Protein AF-A0A2T9ZEF7-F1 (afdb_monomer)

Solvent-accessible surface area (backbone atoms only — not comparable to full-atom values): 10653 Å² total; per-residue (Å²): 140,84,88,82,85,87,80,90,79,88,82,84,79,84,80,81,80,78,82,78,80,79,80,76,81,80,76,82,82,86,73,89,88,82,81,89,80,78,89,78,73,86,71,82,66,78,66,54,57,62,46,72,68,33,68,66,50,52,51,51,49,40,63,74,69,65,50,79,76,80,78,81,78,86,72,53,72,72,55,48,55,52,49,53,53,51,51,55,52,48,52,52,51,52,52,53,53,48,51,52,52,50,52,53,52,51,51,53,51,51,51,50,52,51,52,52,59,50,35,57,73,76,37,59,70,59,43,58,55,72,69,54,88,78,84,54,77,68,68,59,72,73,62,74,79,89,63,98,65,83,58,98,72,81,72,89,129

Mean predicted aligned error: 16.93 Å

Secondary structure (DSSP, 8-state):
---------------------------------------------SHHHHHHH-HHHHHHHIIIIISPPPPPPPPPHHHHHHHHHHHHHHHHHHHHHHHHHHHHHHHHHHHHHHHHHHHHHH-HHHHHHHTS----HHHHHS-PPPPSS--SSS---

Organism: NCBI:txid133381

Structure (mmCIF, N/CA/C/O backbone):
data_AF-A0A2T9ZEF7-F1
#
_entry.id   AF-A0A2T9ZEF7-F1
#
loop_
_atom_site.group_PDB
_atom_site.id
_atom_site.type_symbol
_atom_site.label_atom_id
_atom_site.label_alt_id
_atom_site.label_comp_id
_atom_site.label_asym_id
_atom_site.label_entity_id
_atom_site.label_seq_id
_atom_site.pdbx_PDB_ins_code
_atom_site.Cartn_x
_atom_site.Cartn_y
_atom_site.Cartn_z
_atom_site.occupancy
_atom_site.B_iso_or_equiv
_atom_site.auth_seq_id
_atom_site.auth_comp_id
_atom_site.auth_asym_id
_atom_site.auth_atom_id
_atom_site.pdbx_PDB_model_num
ATOM 1 N N . MET A 1 1 ? -15.352 47.346 -40.402 1.00 43.84 1 MET A N 1
ATOM 2 C CA . MET A 1 1 ? -14.465 47.275 -39.221 1.00 43.84 1 MET A CA 1
ATOM 3 C C . MET A 1 1 ? -14.876 46.077 -38.380 1.00 43.84 1 MET A C 1
ATOM 5 O O . MET A 1 1 ? -16.066 45.807 -38.311 1.00 43.84 1 MET A O 1
ATOM 9 N N . ASN A 1 2 ? -13.890 45.421 -37.761 1.00 41.03 2 ASN A N 1
ATOM 10 C CA . ASN A 1 2 ? -13.985 44.395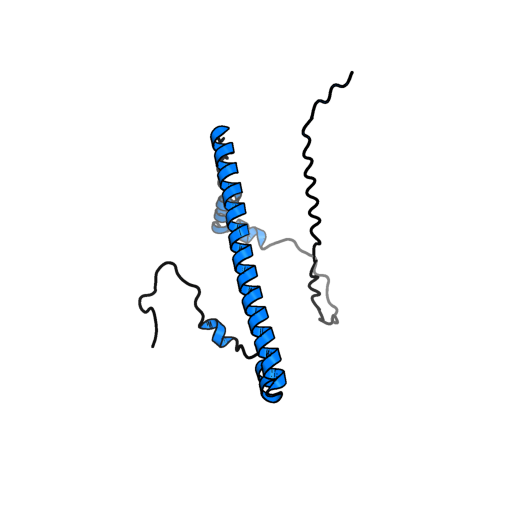 -36.707 1.00 41.03 2 ASN A CA 1
ATOM 11 C C . ASN A 1 2 ? -13.845 42.929 -37.149 1.00 41.03 2 ASN A C 1
ATOM 13 O O . ASN A 1 2 ? -14.785 42.148 -37.227 1.00 41.03 2 ASN A O 1
ATOM 17 N N . SER A 1 3 ? -12.571 42.598 -37.371 1.00 45.78 3 SER A N 1
ATOM 18 C CA . SER A 1 3 ? -11.947 41.289 -37.186 1.00 45.78 3 SER A CA 1
ATOM 19 C C . SER A 1 3 ? -12.054 40.835 -35.727 1.00 45.78 3 SER A C 1
ATOM 21 O O . SER A 1 3 ? -11.655 41.591 -34.845 1.00 45.78 3 SER A O 1
ATOM 23 N N . LEU A 1 4 ? -12.446 39.582 -35.482 1.00 50.41 4 LEU A N 1
ATOM 24 C CA . LEU A 1 4 ? -12.129 38.872 -34.240 1.00 50.41 4 LEU A CA 1
ATOM 25 C C . LEU A 1 4 ? -11.696 37.437 -34.571 1.00 50.41 4 LEU A C 1
ATOM 27 O O . LEU A 1 4 ? -12.507 36.553 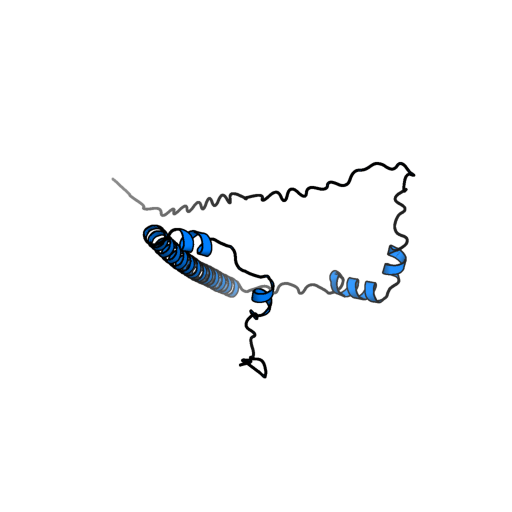-34.832 1.00 50.41 4 LEU A O 1
ATOM 31 N N . ARG A 1 5 ? -10.374 37.239 -34.586 1.00 45.03 5 ARG A N 1
ATOM 32 C CA . ARG A 1 5 ? -9.713 35.932 -34.544 1.00 45.03 5 ARG A CA 1
ATOM 33 C C . ARG A 1 5 ? -9.758 35.431 -33.100 1.00 45.03 5 ARG A C 1
ATOM 35 O O . ARG A 1 5 ? -9.276 36.120 -32.206 1.00 45.03 5 ARG A O 1
ATOM 42 N N . LEU A 1 6 ? -10.300 34.236 -32.883 1.00 43.81 6 LEU A N 1
ATOM 43 C CA . LEU A 1 6 ? -10.246 33.538 -31.600 1.00 43.81 6 LEU A CA 1
ATOM 44 C C . LEU A 1 6 ? -8.979 32.666 -31.578 1.00 43.81 6 LEU A C 1
ATOM 46 O O . LEU A 1 6 ? -8.943 31.590 -32.173 1.00 43.81 6 LEU A O 1
ATOM 50 N N . THR A 1 7 ? -7.914 33.141 -30.937 1.00 52.28 7 THR A N 1
ATOM 51 C CA . THR A 1 7 ? -6.713 32.341 -30.659 1.00 52.28 7 THR A CA 1
ATOM 52 C C . THR A 1 7 ? -6.908 31.574 -29.355 1.00 52.28 7 THR A C 1
ATOM 54 O O . THR A 1 7 ? -7.104 32.172 -28.298 1.00 52.28 7 THR A O 1
ATOM 57 N N . LYS A 1 8 ? -6.858 30.243 -29.437 1.00 47.84 8 LYS A N 1
ATOM 58 C CA . LYS A 1 8 ? -6.827 29.332 -28.290 1.00 47.84 8 LYS A CA 1
ATOM 59 C C . LYS A 1 8 ? -5.438 29.378 -27.647 1.00 47.84 8 LYS A C 1
ATOM 61 O O . LYS A 1 8 ? -4.473 28.982 -28.287 1.00 47.84 8 LYS A O 1
ATOM 66 N N . SER A 1 9 ? -5.369 29.791 -26.385 1.00 45.50 9 SER A N 1
ATOM 67 C CA . SER A 1 9 ? -4.234 29.529 -25.493 1.00 45.50 9 SER A CA 1
ATOM 68 C C . SER A 1 9 ? -4.792 29.039 -24.164 1.00 45.50 9 SER A C 1
ATOM 70 O O . SER A 1 9 ? -5.286 29.823 -23.358 1.00 45.50 9 SER A O 1
ATOM 72 N N . VAL A 1 10 ? -4.763 27.723 -23.965 1.00 48.56 10 VAL A N 1
ATOM 73 C CA . VAL A 1 10 ? -5.062 27.074 -22.686 1.00 48.56 10 VAL A CA 1
ATOM 74 C C . VAL A 1 10 ? -3.728 26.907 -21.971 1.00 48.56 10 VAL A C 1
ATOM 76 O O . VAL A 1 10 ? -2.901 26.090 -22.362 1.00 48.56 10 VAL A O 1
ATOM 79 N N . LEU A 1 11 ? -3.496 27.747 -20.966 1.00 43.19 11 LEU A N 1
ATOM 80 C CA . LEU A 1 11 ? -2.287 27.755 -20.152 1.00 43.19 11 LEU A CA 1
ATOM 81 C C . LEU A 1 11 ? -2.625 27.081 -18.817 1.00 43.19 11 LEU A C 1
ATOM 83 O O . LEU A 1 11 ? -3.111 27.724 -17.891 1.00 43.19 11 LEU A O 1
ATOM 87 N N . ILE A 1 12 ? -2.429 25.763 -18.742 1.00 48.47 12 ILE A N 1
ATOM 88 C CA . ILE A 1 12 ? -2.558 24.996 -17.496 1.00 48.47 12 ILE A CA 1
ATOM 89 C C . ILE A 1 12 ? -1.211 25.087 -16.775 1.00 48.47 12 ILE A C 1
ATOM 91 O O . ILE A 1 12 ? -0.284 24.332 -17.048 1.00 48.47 12 ILE A O 1
ATOM 95 N N . GLN A 1 13 ? -1.081 26.059 -15.871 1.00 44.22 13 GLN A N 1
ATOM 96 C CA . GLN A 1 13 ? -0.003 26.085 -14.883 1.00 44.22 13 GLN A CA 1
ATOM 97 C C . GLN A 1 13 ? -0.414 25.228 -13.680 1.00 44.22 13 GLN A C 1
ATOM 99 O O . GLN A 1 13 ? -1.083 25.696 -12.761 1.00 44.22 13 GLN A O 1
ATOM 104 N N . SER A 1 14 ? 0.005 23.964 -13.672 1.00 43.59 14 SER A N 1
ATOM 105 C CA . SER A 1 14 ? -0.052 23.095 -12.497 1.00 43.59 14 SER A CA 1
ATOM 106 C C . SER A 1 14 ? 1.047 23.492 -11.502 1.00 43.59 14 SER A C 1
ATOM 108 O O . SER A 1 14 ? 2.204 23.099 -11.640 1.00 43.59 14 SER A O 1
ATOM 110 N N . ARG A 1 15 ? 0.700 24.284 -10.484 1.00 47.97 15 ARG A N 1
ATOM 111 C CA . ARG A 1 15 ? 1.551 24.511 -9.305 1.00 47.97 15 ARG A CA 1
ATOM 112 C C . ARG A 1 15 ? 1.150 23.536 -8.198 1.00 47.97 15 ARG A C 1
ATOM 114 O O . ARG A 1 15 ? 0.398 23.895 -7.299 1.00 47.97 15 ARG A O 1
ATOM 121 N N . PHE A 1 16 ? 1.665 22.310 -8.257 1.00 41.69 16 PHE A N 1
ATOM 122 C CA . PHE A 1 16 ? 1.702 21.418 -7.097 1.00 41.69 16 PHE A CA 1
ATOM 123 C C . PHE A 1 16 ? 2.905 21.802 -6.231 1.00 41.69 16 PHE A C 1
ATOM 125 O O . PHE A 1 16 ? 4.027 21.360 -6.462 1.00 41.69 16 PHE A O 1
ATOM 132 N N . PHE A 1 17 ? 2.685 22.656 -5.232 1.00 44.97 17 PHE A N 1
ATOM 133 C CA . PHE A 1 17 ? 3.611 22.750 -4.110 1.00 44.97 17 PHE A CA 1
ATOM 134 C C . PHE A 1 17 ? 3.315 21.580 -3.172 1.00 44.97 17 PHE A C 1
ATOM 136 O O . PHE A 1 17 ? 2.323 21.585 -2.449 1.00 44.97 17 PHE A O 1
ATOM 143 N N . HIS A 1 18 ? 4.173 20.562 -3.202 1.00 42.59 18 HIS A N 1
ATOM 144 C CA . HIS A 1 18 ? 4.216 19.549 -2.160 1.00 42.59 18 HIS A CA 1
ATOM 145 C C . HIS A 1 18 ? 4.772 20.182 -0.882 1.00 42.59 18 HIS A C 1
ATOM 147 O O . HIS A 1 18 ? 5.954 20.514 -0.791 1.00 42.59 18 HIS A O 1
ATOM 153 N N . THR A 1 19 ? 3.917 20.335 0.124 1.00 42.59 19 THR A N 1
ATOM 154 C CA . THR A 1 19 ? 4.323 20.564 1.509 1.00 42.59 19 THR A CA 1
ATOM 155 C C . THR A 1 19 ? 4.994 19.284 2.008 1.00 42.59 19 THR A C 1
ATOM 157 O O . THR A 1 19 ? 4.334 18.317 2.383 1.00 42.59 19 THR A O 1
ATOM 160 N N . ALA A 1 20 ? 6.325 19.247 1.962 1.00 44.41 20 ALA A N 1
ATOM 161 C CA . ALA A 1 20 ? 7.120 18.179 2.549 1.00 44.41 20 ALA A CA 1
ATOM 162 C C . ALA A 1 20 ? 6.992 18.232 4.082 1.00 44.41 20 ALA A C 1
ATOM 164 O O . ALA A 1 20 ? 7.675 18.998 4.761 1.00 44.41 20 ALA A O 1
ATOM 165 N N . GLY A 1 21 ? 6.100 17.411 4.636 1.00 39.75 21 GLY A N 1
ATOM 166 C CA . GLY A 1 21 ? 6.070 17.089 6.059 1.00 39.75 21 GLY A CA 1
ATOM 167 C C . GLY A 1 21 ? 7.294 16.254 6.428 1.00 39.75 21 GLY A C 1
ATOM 168 O O . GLY A 1 21 ? 7.238 15.030 6.443 1.00 39.75 21 GLY A O 1
ATOM 169 N N . SER A 1 22 ? 8.414 16.922 6.703 1.00 41.41 22 SER A N 1
ATOM 170 C CA . SER A 1 22 ? 9.611 16.326 7.298 1.00 41.41 22 SER A CA 1
ATOM 171 C C . SER A 1 22 ? 9.292 15.868 8.725 1.00 41.41 22 SER A C 1
ATOM 173 O O . SER A 1 22 ? 9.383 16.648 9.675 1.00 41.41 22 SER A O 1
ATOM 175 N N . VAL A 1 23 ? 8.937 14.595 8.898 1.00 43.56 23 VAL A N 1
ATOM 176 C CA . VAL A 1 23 ? 8.898 13.957 10.219 1.00 43.56 23 VAL A CA 1
ATOM 177 C C . VAL A 1 23 ? 10.344 13.738 10.668 1.00 43.56 23 VAL A C 1
ATOM 179 O O . VAL A 1 23 ? 10.995 12.759 10.312 1.00 43.56 23 VAL A O 1
ATOM 182 N N . VAL A 1 24 ? 10.865 14.700 11.430 1.00 45.69 24 VAL A N 1
ATOM 183 C CA . VAL A 1 24 ? 12.165 14.608 12.101 1.00 45.69 24 VAL A CA 1
ATOM 184 C C . VAL A 1 24 ? 12.058 13.548 13.195 1.00 45.69 24 VAL A C 1
ATOM 186 O O . VAL A 1 24 ? 11.495 13.787 14.263 1.00 45.69 24 VAL A O 1
ATOM 189 N N . PHE A 1 25 ? 12.602 12.362 12.931 1.00 37.66 25 PHE A N 1
ATOM 190 C CA . PHE A 1 25 ? 12.760 11.314 13.934 1.00 37.66 25 PHE A CA 1
ATOM 191 C C . PHE A 1 25 ? 13.863 11.740 14.915 1.00 37.66 25 PHE A C 1
ATOM 193 O O . PHE A 1 25 ? 15.058 11.614 14.649 1.00 37.66 25 PHE A O 1
ATOM 200 N N . LYS A 1 26 ? 13.460 12.325 16.045 1.00 37.97 26 LYS A N 1
ATOM 201 C CA . LYS A 1 26 ? 14.358 12.785 17.108 1.00 37.97 26 LYS A CA 1
ATOM 202 C C . LYS A 1 26 ? 14.783 11.575 17.945 1.00 37.97 26 LYS A C 1
ATOM 204 O O . LYS A 1 26 ? 14.167 11.253 18.955 1.00 37.97 26 LYS A O 1
ATOM 209 N N . GLY A 1 27 ? 15.814 10.868 17.484 1.00 34.72 27 GLY A N 1
ATOM 210 C CA . GLY A 1 27 ? 16.458 9.800 18.246 1.00 34.72 27 GLY A CA 1
ATOM 211 C C . GLY A 1 27 ? 17.084 10.359 19.524 1.00 34.72 27 GLY A C 1
ATOM 212 O O . GLY A 1 27 ? 18.068 11.094 19.473 1.00 34.72 27 GLY A O 1
ATOM 213 N N . ALA A 1 28 ? 16.500 10.028 20.674 1.00 38.38 28 ALA A N 1
ATOM 214 C CA . ALA A 1 28 ? 17.067 10.314 21.982 1.00 38.38 28 ALA A CA 1
ATOM 215 C C . ALA A 1 28 ? 18.207 9.324 22.270 1.00 38.38 28 ALA A C 1
ATOM 217 O O . ALA A 1 28 ? 17.976 8.205 22.719 1.00 38.38 28 ALA A O 1
ATOM 218 N N . SER A 1 29 ? 19.450 9.726 22.005 1.00 41.84 29 SER A N 1
ATOM 219 C CA . SER A 1 29 ? 20.636 9.018 22.489 1.00 41.84 29 SER A CA 1
ATOM 220 C C . SER A 1 29 ? 21.025 9.557 23.866 1.00 41.84 29 SER A C 1
ATOM 222 O O . SER A 1 29 ? 21.790 10.514 23.982 1.00 41.84 29 SER A O 1
ATOM 224 N N . THR A 1 30 ? 20.506 8.947 24.928 1.00 45.22 30 THR A N 1
ATOM 225 C CA . THR A 1 30 ? 21.078 9.092 26.270 1.00 45.22 30 THR A CA 1
ATOM 226 C C . THR A 1 30 ? 22.020 7.924 26.530 1.00 45.22 30 THR A C 1
ATOM 228 O O . THR A 1 30 ? 21.607 6.883 27.034 1.00 45.22 30 THR A O 1
ATOM 231 N N . SER A 1 31 ? 23.302 8.096 26.219 1.00 45.28 31 SER A N 1
ATOM 232 C CA . SER A 1 31 ? 24.366 7.284 26.810 1.00 45.28 31 SER A CA 1
ATOM 233 C C . SER A 1 31 ? 25.432 8.221 27.361 1.00 45.28 31 SER A C 1
ATOM 235 O O . SER A 1 31 ? 26.168 8.865 26.615 1.00 45.28 31 SER A O 1
ATOM 237 N N . LYS A 1 32 ? 25.443 8.321 28.691 1.00 40.72 32 LYS A N 1
ATOM 238 C CA . LYS A 1 32 ? 26.427 9.032 29.505 1.00 40.72 32 LYS A CA 1
ATOM 239 C C . LYS A 1 32 ? 27.844 8.632 29.091 1.00 40.72 32 LYS A C 1
ATOM 241 O O . LYS A 1 32 ? 28.221 7.470 29.210 1.00 40.72 32 LYS A O 1
ATOM 246 N N . SER A 1 33 ? 28.625 9.609 28.647 1.00 40.00 33 SER A N 1
ATOM 247 C CA . SER A 1 33 ? 30.072 9.506 28.508 1.00 40.00 33 SER A CA 1
ATOM 248 C C . SER A 1 33 ? 30.737 9.893 29.828 1.00 40.00 33 SER A C 1
ATOM 250 O O . SER A 1 33 ? 30.720 11.060 30.217 1.00 40.00 33 SER A O 1
ATOM 252 N N . SER A 1 34 ? 31.354 8.927 30.499 1.00 38.50 34 SER A N 1
ATOM 253 C CA . SER A 1 34 ? 32.394 9.178 31.498 1.00 38.50 34 SER A CA 1
ATOM 254 C C . SER A 1 34 ? 33.325 7.972 31.534 1.00 38.50 34 SER A C 1
ATOM 256 O O . SER A 1 34 ? 32.920 6.897 31.971 1.00 38.50 34 SER A O 1
ATOM 258 N N . GLY A 1 35 ? 34.551 8.137 31.043 1.00 33.41 35 GLY A N 1
ATOM 259 C CA . GLY A 1 35 ? 35.550 7.072 31.053 1.00 33.41 35 GLY A CA 1
ATOM 260 C C . GLY A 1 35 ? 36.670 7.318 30.056 1.00 33.41 35 GLY A C 1
ATOM 261 O O . GLY A 1 35 ? 36.622 6.842 28.929 1.00 33.41 35 GLY A O 1
ATOM 262 N N . SER A 1 36 ? 37.648 8.105 30.489 1.00 33.03 36 SER A N 1
ATOM 263 C CA . SER A 1 36 ? 38.947 8.360 29.873 1.00 33.03 36 SER A CA 1
ATOM 264 C C . SER A 1 36 ? 39.629 7.108 29.309 1.00 33.03 36 SER A C 1
ATOM 266 O O . SER A 1 36 ? 39.672 6.082 29.983 1.00 33.03 36 SER A O 1
ATOM 268 N N . GLY A 1 37 ? 40.283 7.225 28.149 1.00 33.59 37 GLY A N 1
ATOM 269 C CA . GLY A 1 37 ? 41.324 6.266 27.770 1.00 33.59 37 GLY A CA 1
ATOM 270 C C . GLY A 1 37 ? 41.590 6.124 26.275 1.00 33.59 37 GLY A C 1
ATOM 271 O O . GLY A 1 37 ? 40.864 5.427 25.586 1.00 33.59 37 GLY A O 1
ATOM 272 N N . ALA A 1 38 ? 42.713 6.704 25.845 1.00 35.31 38 ALA A N 1
ATOM 273 C CA . ALA A 1 38 ? 43.508 6.352 24.665 1.00 35.31 38 ALA A CA 1
ATOM 274 C C . ALA A 1 38 ? 42.900 6.604 23.269 1.00 35.31 38 ALA A C 1
ATOM 276 O O . ALA A 1 38 ? 41.948 5.971 22.820 1.00 35.31 38 ALA A O 1
ATOM 277 N N . GLY A 1 39 ? 43.550 7.513 22.537 1.00 44.31 39 GLY A N 1
ATOM 278 C CA . GLY A 1 39 ? 43.297 7.772 21.127 1.00 44.31 39 GLY A CA 1
ATOM 279 C C . GLY A 1 39 ? 43.434 6.506 20.284 1.00 44.31 39 GLY A C 1
ATOM 280 O O . GLY A 1 39 ? 44.535 6.009 20.057 1.00 44.31 39 GLY A O 1
ATOM 281 N N . VAL A 1 40 ? 42.304 6.020 19.775 1.00 46.38 40 VAL A N 1
ATOM 282 C CA . VAL A 1 40 ? 42.274 5.041 18.693 1.00 46.38 40 VAL A CA 1
ATOM 283 C C . VAL A 1 40 ? 42.568 5.803 17.409 1.00 46.38 40 VAL A C 1
ATOM 285 O O . VAL A 1 40 ? 41.699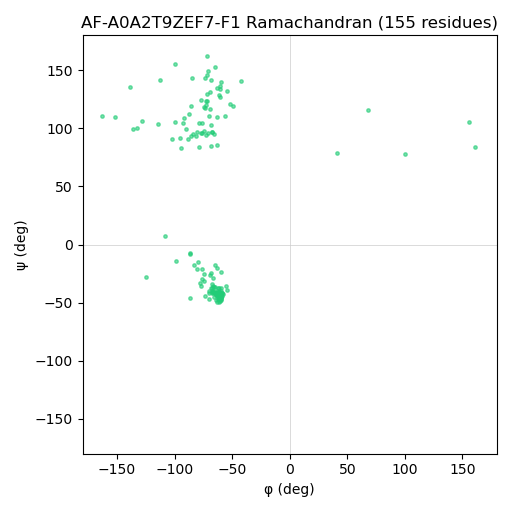 6.434 16.803 1.00 46.38 40 VAL A O 1
ATOM 288 N N . THR A 1 41 ? 43.835 5.774 17.009 1.00 47.97 41 THR A N 1
ATOM 289 C CA . THR A 1 41 ? 44.231 6.077 15.641 1.00 47.97 41 THR A CA 1
ATOM 290 C C . THR A 1 41 ? 43.379 5.212 14.714 1.00 47.97 41 THR A C 1
ATOM 292 O O . THR A 1 41 ? 43.357 3.983 14.813 1.00 47.97 41 THR A O 1
ATOM 295 N N . LYS A 1 42 ? 42.615 5.859 13.828 1.00 54.16 42 LYS A N 1
ATOM 296 C CA . LYS A 1 42 ? 41.929 5.199 12.715 1.00 54.16 42 LYS A CA 1
ATOM 297 C C . LYS A 1 42 ? 43.001 4.599 11.806 1.00 54.16 42 LYS A C 1
ATOM 299 O O . LYS A 1 42 ? 43.448 5.232 10.857 1.00 54.16 42 LYS A O 1
ATOM 304 N N . THR A 1 43 ? 43.447 3.392 12.126 1.00 54.34 43 THR A N 1
ATOM 305 C CA . THR A 1 43 ? 44.265 2.588 11.226 1.00 54.34 43 THR A CA 1
ATOM 306 C C . THR A 1 43 ? 43.366 2.103 10.084 1.00 54.34 43 THR A C 1
ATOM 308 O O . THR A 1 43 ? 42.263 1.599 10.328 1.00 54.34 43 THR A O 1
ATOM 311 N N . PRO A 1 44 ? 43.760 2.285 8.814 1.00 54.06 44 PRO A N 1
ATOM 312 C CA . PRO A 1 44 ? 42.972 1.791 7.702 1.00 54.06 44 PRO A CA 1
ATOM 313 C C . PRO A 1 44 ? 43.073 0.258 7.633 1.00 54.06 44 PRO A C 1
ATOM 315 O O . PRO A 1 44 ? 44.151 -0.313 7.537 1.00 54.06 44 PRO A O 1
ATOM 318 N N . LYS A 1 45 ? 41.907 -0.394 7.671 1.00 54.66 45 LYS A N 1
ATOM 319 C CA . LYS A 1 45 ? 41.541 -1.587 6.884 1.00 54.66 45 LYS A CA 1
ATOM 320 C C . LYS A 1 45 ? 42.616 -2.689 6.703 1.00 54.66 45 LYS A C 1
ATOM 322 O O . LYS A 1 45 ? 43.080 -2.898 5.591 1.00 54.66 45 LYS A O 1
ATOM 327 N N . LYS A 1 46 ? 42.843 -3.544 7.709 1.00 50.53 46 LYS A N 1
ATOM 328 C CA . LYS A 1 46 ? 43.387 -4.910 7.472 1.00 50.53 46 LYS A CA 1
ATOM 329 C C . LYS A 1 46 ? 42.333 -5.928 6.991 1.00 50.53 46 LYS A C 1
ATOM 331 O O . LYS A 1 46 ? 42.673 -6.958 6.428 1.00 50.53 46 LYS A O 1
ATOM 336 N N . ASN A 1 47 ? 41.038 -5.620 7.130 1.00 53.31 47 ASN A N 1
ATOM 337 C CA . ASN A 1 47 ? 39.940 -6.492 6.668 1.00 53.31 47 ASN A CA 1
ATOM 338 C C . ASN A 1 47 ? 39.541 -6.285 5.194 1.00 53.31 47 ASN A C 1
ATOM 340 O O . ASN A 1 47 ? 38.721 -7.040 4.673 1.00 53.31 47 ASN A O 1
ATOM 344 N N . ALA A 1 48 ? 40.066 -5.257 4.518 1.00 58.09 48 ALA A N 1
ATOM 345 C CA . ALA A 1 48 ? 39.783 -5.037 3.097 1.00 58.09 48 ALA A CA 1
ATOM 346 C C . ALA A 1 48 ? 40.584 -5.993 2.203 1.00 58.09 48 ALA A C 1
ATOM 348 O O . ALA A 1 48 ? 40.039 -6.485 1.221 1.00 58.09 48 ALA A O 1
ATOM 349 N N . GLU A 1 49 ? 41.824 -6.317 2.581 1.00 57.16 49 GLU A N 1
ATOM 350 C CA . GLU A 1 49 ? 42.659 -7.289 1.861 1.00 57.16 49 GLU A CA 1
ATOM 351 C C . GLU A 1 49 ? 42.092 -8.710 1.953 1.00 57.16 49 GLU A C 1
ATOM 353 O O . GLU A 1 49 ? 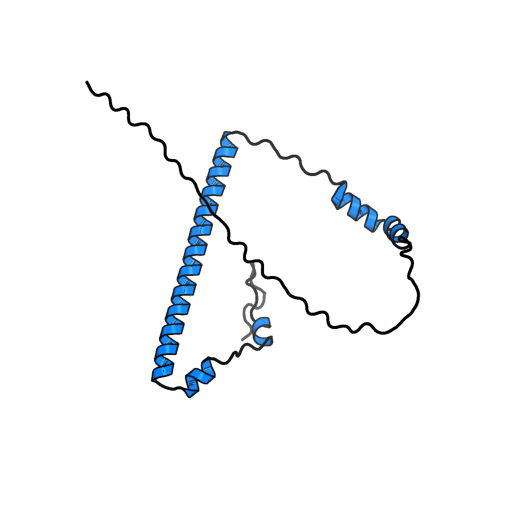42.027 -9.406 0.943 1.00 57.16 49 GLU A O 1
ATOM 358 N N . VAL A 1 50 ? 41.568 -9.113 3.119 1.00 58.84 50 VAL A N 1
ATOM 359 C CA . VAL A 1 50 ? 40.916 -10.426 3.297 1.00 58.84 50 VAL A CA 1
ATOM 360 C C . VAL A 1 50 ? 39.632 -10.537 2.464 1.00 58.84 50 VAL A C 1
ATOM 362 O O . VAL A 1 50 ? 39.361 -11.585 1.887 1.00 58.84 50 VAL A O 1
ATOM 365 N N . ARG A 1 51 ? 38.862 -9.445 2.333 1.00 58.47 51 ARG A N 1
ATOM 366 C CA . ARG A 1 51 ? 37.685 -9.396 1.447 1.00 58.47 51 ARG A CA 1
ATOM 367 C C . ARG A 1 51 ? 38.076 -9.402 -0.031 1.00 58.47 51 ARG A C 1
ATOM 369 O O . ARG A 1 51 ? 37.436 -10.094 -0.805 1.00 58.47 51 ARG A O 1
ATOM 376 N N . ALA A 1 52 ? 39.137 -8.694 -0.418 1.00 59.59 52 ALA A N 1
ATOM 377 C CA . ALA A 1 52 ? 39.633 -8.671 -1.796 1.00 59.59 52 ALA A CA 1
ATOM 378 C C . ALA A 1 52 ? 40.239 -10.014 -2.254 1.00 59.59 52 ALA A C 1
ATOM 380 O O . ALA A 1 52 ? 40.257 -10.303 -3.454 1.00 59.59 52 ALA A O 1
ATOM 381 N N . ALA A 1 53 ? 40.715 -10.837 -1.314 1.00 70.12 53 ALA A N 1
ATOM 382 C CA . ALA A 1 53 ? 41.233 -12.177 -1.581 1.00 70.12 53 ALA A CA 1
ATOM 383 C C . ALA A 1 53 ? 40.132 -13.244 -1.742 1.00 70.12 53 ALA A C 1
ATOM 385 O O . ALA A 1 53 ? 40.387 -14.278 -2.360 1.00 70.12 53 ALA A O 1
ATOM 386 N N . ASP A 1 54 ? 38.917 -13.006 -1.231 1.00 80.94 54 ASP A N 1
ATOM 387 C CA . ASP A 1 54 ? 37.814 -13.965 -1.336 1.00 80.94 54 ASP A CA 1
ATOM 388 C C . ASP A 1 54 ? 37.274 -14.018 -2.785 1.00 80.94 54 ASP A C 1
ATOM 390 O O . ASP A 1 54 ? 36.775 -13.013 -3.310 1.00 80.94 54 ASP A O 1
ATOM 394 N N . PRO A 1 55 ? 37.315 -15.178 -3.465 1.00 83.75 55 PRO A N 1
ATOM 395 C CA . PRO A 1 55 ? 36.753 -15.325 -4.806 1.00 83.75 55 PRO A CA 1
ATOM 396 C C . PRO A 1 55 ? 35.244 -15.030 -4.869 1.00 83.75 55 PRO A C 1
ATOM 398 O O . PRO A 1 55 ? 34.747 -14.662 -5.934 1.00 83.75 55 PRO A O 1
ATOM 401 N N . ARG A 1 56 ? 34.498 -15.146 -3.759 1.00 84.69 56 ARG A N 1
ATOM 402 C CA . ARG A 1 56 ? 33.078 -14.753 -3.692 1.00 84.69 56 ARG A CA 1
ATOM 403 C C . ARG A 1 56 ? 32.907 -13.245 -3.813 1.00 84.69 56 ARG A C 1
ATOM 405 O O . ARG A 1 56 ? 32.006 -12.793 -4.512 1.00 84.69 56 ARG A O 1
ATOM 412 N N . TYR A 1 57 ? 33.792 -12.479 -3.182 1.00 87.56 57 TYR A N 1
ATOM 413 C CA . TYR A 1 57 ? 33.784 -11.022 -3.265 1.00 87.56 57 TYR A CA 1
ATOM 414 C C . TYR A 1 57 ? 34.044 -10.556 -4.700 1.00 87.56 57 TYR A C 1
ATOM 416 O O . TYR A 1 57 ? 33.306 -9.717 -5.207 1.00 87.56 57 TYR A O 1
ATOM 424 N N . LYS A 1 58 ? 35.006 -11.177 -5.396 1.00 84.31 58 LYS A N 1
ATOM 425 C CA . LYS A 1 58 ? 35.261 -10.904 -6.820 1.00 84.31 58 LYS A CA 1
ATOM 426 C C . LYS A 1 58 ? 34.043 -11.201 -7.697 1.00 84.31 58 LYS A C 1
ATOM 428 O O . LYS A 1 58 ? 33.658 -10.349 -8.480 1.00 84.31 58 LYS A O 1
ATOM 433 N N . LYS A 1 59 ? 33.370 -12.342 -7.502 1.00 88.75 59 LYS A N 1
ATOM 434 C CA . LYS A 1 59 ? 32.135 -12.677 -8.241 1.00 88.75 59 LYS A CA 1
ATOM 435 C C . LYS A 1 59 ? 31.002 -11.681 -7.999 1.00 88.75 59 LYS A C 1
ATOM 437 O O . LYS A 1 59 ? 30.299 -11.328 -8.937 1.00 88.75 59 LYS A O 1
ATOM 442 N N . ILE A 1 60 ? 30.823 -11.228 -6.757 1.00 88.69 60 ILE A N 1
ATOM 443 C CA . ILE A 1 60 ? 29.821 -10.204 -6.429 1.00 88.69 60 ILE A CA 1
ATOM 444 C C . ILE A 1 60 ? 30.150 -8.897 -7.155 1.00 88.69 60 ILE A C 1
ATOM 446 O O . ILE A 1 60 ? 29.256 -8.292 -7.737 1.00 88.69 60 ILE A O 1
ATOM 450 N N . LEU A 1 61 ? 31.421 -8.482 -7.173 1.00 87.25 61 LEU A N 1
ATOM 451 C CA . LEU A 1 61 ? 31.843 -7.294 -7.917 1.00 87.25 61 LEU A CA 1
ATOM 452 C C . LEU A 1 61 ? 31.619 -7.450 -9.427 1.00 87.25 61 LEU A C 1
ATOM 454 O O . LEU A 1 61 ? 31.093 -6.532 -10.047 1.00 87.25 61 LEU A O 1
ATOM 458 N N . THR A 1 62 ? 31.923 -8.617 -9.995 1.00 88.50 62 THR A N 1
ATOM 459 C CA . THR A 1 62 ? 31.661 -8.921 -11.408 1.00 88.50 62 THR A CA 1
ATOM 460 C C . THR A 1 62 ? 30.171 -8.829 -11.747 1.00 88.50 62 THR A C 1
ATOM 462 O O . THR A 1 62 ? 29.793 -8.207 -12.735 1.00 88.50 62 THR A O 1
ATOM 465 N N . VAL A 1 63 ? 29.289 -9.383 -10.909 1.00 90.75 63 VAL A N 1
ATOM 466 C CA . VAL A 1 63 ? 27.835 -9.317 -11.145 1.00 90.75 63 VAL A CA 1
ATOM 467 C C . VAL A 1 63 ? 27.303 -7.888 -11.018 1.00 90.75 63 VAL A C 1
ATOM 469 O O . VAL A 1 63 ? 26.480 -7.466 -11.821 1.00 90.75 63 VAL A O 1
ATOM 472 N N . LEU A 1 64 ? 27.769 -7.132 -10.024 1.00 88.31 64 LEU A N 1
ATOM 473 C CA . LEU A 1 64 ? 27.253 -5.787 -9.763 1.00 88.31 64 LEU A CA 1
ATOM 474 C C . LEU A 1 64 ? 27.794 -4.725 -10.727 1.00 88.31 64 LEU A C 1
ATOM 476 O O . LEU A 1 64 ? 27.082 -3.764 -11.007 1.00 88.31 64 LEU A O 1
ATOM 480 N N . TYR A 1 65 ? 29.039 -4.868 -11.193 1.00 89.19 65 TYR A N 1
ATOM 481 C CA . TYR A 1 65 ? 29.742 -3.795 -11.906 1.00 89.19 65 TYR A CA 1
ATOM 482 C C . TYR A 1 65 ? 30.276 -4.185 -13.284 1.00 89.19 65 TYR A C 1
ATOM 484 O O . TYR A 1 65 ? 30.412 -3.312 -14.134 1.00 89.19 65 TYR A O 1
ATOM 492 N N . GLU A 1 66 ? 30.591 -5.459 -13.522 1.00 85.38 66 GLU A N 1
ATOM 493 C CA . GLU A 1 66 ? 31.160 -5.912 -14.803 1.00 85.38 66 GLU A CA 1
ATOM 494 C C . GLU A 1 66 ? 30.099 -6.525 -15.727 1.00 85.38 66 GLU A C 1
ATOM 496 O O . GLU A 1 66 ? 30.346 -6.689 -16.920 1.00 85.38 66 GLU A O 1
ATOM 501 N N . THR A 1 67 ? 28.910 -6.847 -15.204 1.00 86.50 67 THR A N 1
ATOM 502 C CA . THR A 1 67 ? 27.786 -7.299 -16.032 1.00 86.50 67 THR A CA 1
ATOM 503 C C . THR A 1 67 ? 27.298 -6.111 -16.859 1.00 86.50 67 THR A C 1
ATOM 505 O O . THR A 1 67 ? 26.846 -5.124 -16.269 1.00 86.50 67 THR A O 1
ATOM 508 N N . PRO A 1 68 ? 27.396 -6.164 -18.201 1.00 86.81 68 PRO A N 1
ATOM 509 C CA . PRO A 1 68 ? 27.006 -5.042 -19.037 1.00 86.81 68 PRO A CA 1
ATOM 510 C C . PRO A 1 68 ? 25.522 -4.759 -18.823 1.00 86.81 68 PRO A C 1
ATOM 512 O O . PRO A 1 68 ? 24.683 -5.663 -18.888 1.00 86.81 68 PRO A O 1
ATOM 515 N N . GLN A 1 69 ? 25.196 -3.499 -18.543 1.00 86.69 69 GLN A N 1
ATOM 516 C CA . GLN A 1 69 ? 23.807 -3.068 -18.545 1.00 86.69 69 GLN A CA 1
ATOM 517 C C . GLN A 1 69 ? 23.268 -3.233 -19.962 1.00 86.69 69 GLN A C 1
ATOM 519 O O . GLN A 1 69 ? 23.941 -2.878 -20.930 1.00 86.69 69 GLN A O 1
ATOM 524 N N . ARG A 1 70 ? 22.067 -3.802 -20.085 1.00 88.38 70 ARG A N 1
ATOM 525 C CA . ARG A 1 70 ? 21.414 -3.926 -21.385 1.00 88.38 70 ARG A CA 1
ATOM 526 C C . ARG A 1 70 ? 21.214 -2.523 -21.955 1.00 88.38 70 ARG A C 1
ATOM 528 O O . ARG A 1 70 ? 20.646 -1.664 -21.281 1.00 88.38 70 ARG A O 1
ATOM 535 N N . GLU A 1 71 ? 21.685 -2.314 -23.178 1.00 89.12 71 GLU A N 1
ATOM 536 C CA . GLU A 1 71 ? 21.434 -1.079 -23.913 1.00 89.12 71 GLU A CA 1
ATOM 537 C C . GLU A 1 71 ? 19.923 -0.898 -24.099 1.00 89.12 71 GLU A C 1
ATOM 539 O O . GLU A 1 71 ? 19.181 -1.863 -24.308 1.00 89.12 71 GLU A O 1
ATOM 544 N N . ILE A 1 72 ? 19.453 0.337 -23.949 1.00 86.00 72 ILE A N 1
ATOM 545 C CA . ILE A 1 72 ? 18.036 0.656 -24.102 1.00 86.00 72 ILE A CA 1
ATOM 546 C C . ILE A 1 72 ? 17.724 0.597 -25.599 1.00 86.00 72 ILE A C 1
ATOM 548 O O . ILE A 1 72 ? 18.295 1.366 -26.371 1.00 86.00 72 ILE A O 1
ATOM 552 N N . ASP A 1 73 ? 16.836 -0.317 -26.001 1.00 88.62 73 ASP A N 1
ATOM 553 C CA . ASP A 1 73 ? 16.375 -0.405 -27.389 1.00 88.62 73 ASP A CA 1
ATOM 554 C C . ASP A 1 73 ? 15.685 0.904 -27.794 1.00 88.62 73 ASP A C 1
ATOM 556 O O . ASP A 1 73 ? 14.879 1.465 -27.045 1.00 88.62 73 ASP A O 1
ATOM 560 N N . TYR A 1 74 ? 15.996 1.392 -28.996 1.00 88.88 74 TYR A N 1
ATOM 561 C CA . TYR A 1 74 ? 15.336 2.570 -29.546 1.00 88.88 74 TYR A CA 1
ATOM 562 C C . TYR A 1 74 ? 13.905 2.210 -29.955 1.00 88.88 74 TYR A C 1
ATOM 564 O O . TYR A 1 74 ? 13.685 1.293 -30.747 1.00 88.88 74 TYR A O 1
ATOM 572 N N . MET A 1 75 ? 12.928 2.933 -29.413 1.00 90.81 75 MET A N 1
ATOM 573 C CA . MET A 1 75 ? 11.523 2.770 -29.778 1.00 90.81 75 MET A CA 1
ATOM 574 C C . MET A 1 75 ? 11.204 3.606 -31.017 1.00 90.81 75 MET A C 1
ATOM 576 O O . MET A 1 75 ? 11.706 4.720 -31.166 1.00 90.81 75 MET A O 1
ATOM 580 N N . SER A 1 76 ? 10.353 3.085 -31.903 1.00 95.50 76 SER A N 1
ATOM 581 C CA . SER A 1 76 ? 9.811 3.898 -32.995 1.00 95.50 76 SER A CA 1
ATOM 582 C C . SER A 1 76 ? 8.932 5.021 -32.428 1.00 95.50 76 SER A C 1
ATOM 584 O O . SER A 1 76 ? 8.340 4.858 -31.362 1.00 95.50 76 SER A O 1
ATOM 586 N N . GLU A 1 77 ? 8.800 6.145 -33.136 1.00 95.19 77 GLU A N 1
ATOM 587 C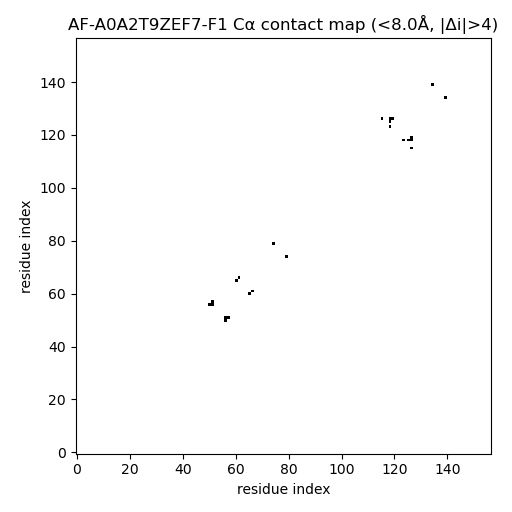 CA . GLU A 1 77 ? 7.939 7.262 -32.700 1.00 95.19 77 GLU A CA 1
ATOM 588 C C . GLU A 1 77 ? 6.499 6.798 -32.418 1.00 95.19 77 GLU A C 1
ATOM 590 O O . GLU A 1 77 ? 5.908 7.164 -31.406 1.00 95.19 77 GLU A O 1
ATOM 595 N N . GLN A 1 78 ? 5.971 5.893 -33.247 1.00 96.06 78 GLN A N 1
ATOM 596 C CA . GLN A 1 78 ? 4.637 5.313 -33.057 1.00 96.06 78 GLN A CA 1
ATOM 597 C C . GLN A 1 78 ? 4.533 4.470 -31.780 1.00 96.06 78 GLN A C 1
ATOM 599 O O . GLN A 1 78 ? 3.488 4.445 -31.131 1.00 96.06 78 GLN A O 1
ATOM 604 N N . ASP A 1 79 ? 5.594 3.750 -31.416 1.00 96.62 79 ASP A N 1
ATOM 605 C CA . ASP A 1 79 ? 5.599 2.947 -30.195 1.00 96.62 79 ASP A CA 1
ATOM 606 C C . ASP A 1 79 ? 5.770 3.814 -28.946 1.00 96.62 79 ASP A C 1
ATOM 608 O O . ASP A 1 79 ? 5.223 3.467 -27.899 1.00 96.62 79 ASP A O 1
ATOM 612 N N . ILE A 1 80 ? 6.459 4.954 -29.057 1.00 96.44 80 ILE A N 1
ATOM 613 C CA . ILE A 1 80 ? 6.536 5.959 -27.989 1.00 96.44 80 ILE A CA 1
ATOM 614 C C . ILE A 1 80 ? 5.140 6.521 -27.706 1.00 96.44 80 ILE A C 1
ATOM 616 O O . ILE A 1 80 ? 4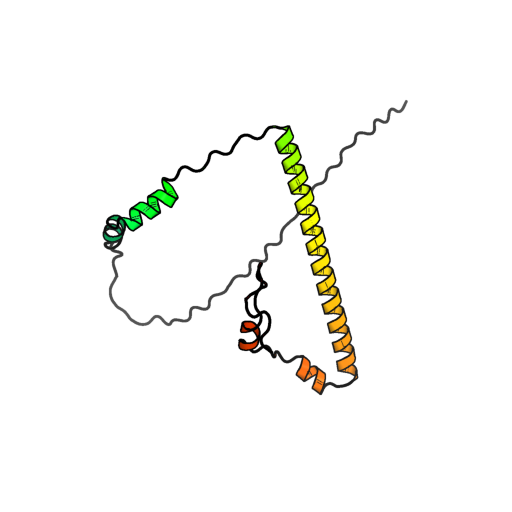.694 6.478 -26.563 1.00 96.44 80 ILE A O 1
ATOM 620 N N . GLU A 1 81 ? 4.401 6.940 -28.736 1.00 97.81 81 GLU A N 1
ATOM 621 C CA . GLU A 1 81 ? 3.028 7.445 -28.573 1.00 97.81 81 GLU A CA 1
ATOM 622 C C . GLU A 1 81 ? 2.103 6.403 -27.920 1.00 97.81 81 GLU A C 1
ATOM 624 O O . GLU A 1 81 ? 1.320 6.712 -27.017 1.00 97.81 81 GLU A O 1
ATOM 629 N N . ARG A 1 82 ? 2.211 5.132 -28.330 1.00 97.75 82 ARG A N 1
ATOM 630 C CA . ARG A 1 82 ? 1.456 4.029 -27.709 1.00 97.75 82 ARG A CA 1
ATOM 631 C C . ARG A 1 82 ? 1.852 3.819 -26.253 1.00 97.75 82 ARG A C 1
ATOM 633 O O . ARG A 1 82 ? 0.981 3.576 -25.419 1.00 97.75 82 ARG A O 1
ATOM 640 N N . HIS A 1 83 ? 3.144 3.888 -25.947 1.00 97.06 83 HIS A N 1
ATOM 641 C CA . HIS A 1 83 ? 3.642 3.752 -24.586 1.00 97.06 83 HIS A CA 1
ATOM 642 C C . HIS A 1 83 ? 3.089 4.860 -23.686 1.00 97.06 83 HIS A C 1
ATOM 644 O O . HIS A 1 83 ? 2.550 4.562 -22.622 1.00 97.06 83 HIS A O 1
ATOM 650 N N . GLU A 1 84 ? 3.129 6.112 -24.138 1.00 97.75 84 GLU A N 1
ATOM 651 C CA . GLU A 1 84 ? 2.563 7.253 -23.415 1.00 97.75 84 GLU A CA 1
ATOM 652 C C . GLU A 1 84 ? 1.056 7.085 -23.179 1.00 97.75 84 GLU A C 1
ATOM 654 O O . GLU A 1 84 ? 0.565 7.294 -22.066 1.00 97.75 84 GLU A O 1
ATOM 659 N N . ALA A 1 85 ? 0.312 6.622 -24.185 1.00 98.44 85 ALA A N 1
ATOM 660 C CA . ALA A 1 85 ? -1.112 6.332 -24.034 1.00 98.44 85 ALA A CA 1
ATOM 661 C C . ALA A 1 85 ? -1.382 5.242 -22.977 1.00 98.44 85 ALA A C 1
ATOM 663 O O . ALA A 1 85 ? -2.305 5.365 -22.172 1.00 98.44 85 ALA A O 1
ATOM 664 N N . ILE A 1 86 ? -0.563 4.186 -22.935 1.00 98.31 86 ILE A N 1
ATOM 665 C CA . ILE A 1 86 ? -0.685 3.120 -21.930 1.00 98.31 86 ILE A CA 1
ATOM 666 C C . ILE A 1 86 ? -0.377 3.652 -20.528 1.00 98.31 86 ILE A C 1
ATOM 668 O O . ILE A 1 86 ? -1.114 3.360 -19.586 1.00 98.31 86 ILE A O 1
ATOM 672 N N . VAL A 1 87 ? 0.694 4.436 -20.384 1.00 98.38 87 VAL A N 1
ATOM 673 C CA . VAL A 1 87 ? 1.099 5.015 -19.097 1.00 98.38 87 VAL A CA 1
ATOM 674 C C . VAL A 1 87 ? 0.009 5.937 -18.564 1.00 98.38 87 VAL A C 1
ATOM 676 O O . VAL A 1 87 ? -0.443 5.753 -17.437 1.00 98.38 87 VAL A O 1
ATOM 679 N N . THR A 1 88 ? -0.486 6.858 -19.390 1.00 98.56 88 THR A N 1
ATOM 680 C CA . THR A 1 88 ? -1.558 7.780 -18.985 1.00 98.56 88 THR A CA 1
ATOM 681 C C . THR A 1 88 ? -2.842 7.044 -18.601 1.00 98.56 88 THR A C 1
ATOM 683 O O . THR A 1 88 ? -3.444 7.352 -17.573 1.00 98.56 88 THR A O 1
ATOM 686 N N . ALA A 1 89 ? -3.245 6.020 -19.360 1.00 98.62 89 ALA A N 1
ATOM 687 C CA . ALA A 1 89 ? -4.401 5.196 -19.010 1.00 98.62 89 ALA A CA 1
ATOM 688 C C . ALA A 1 89 ? -4.212 4.469 -17.666 1.00 98.62 89 ALA A C 1
ATOM 690 O O . ALA A 1 89 ? -5.137 4.406 -16.854 1.00 98.62 89 ALA A O 1
ATOM 691 N N . TYR A 1 90 ? -3.012 3.945 -17.404 1.00 98.62 90 TYR A N 1
ATOM 692 C CA . TYR A 1 90 ? -2.693 3.284 -16.141 1.00 98.62 90 TYR A CA 1
ATOM 693 C C . TYR A 1 90 ? -2.695 4.259 -14.954 1.00 98.62 90 TYR A C 1
ATOM 695 O O . TYR A 1 90 ? -3.227 3.943 -13.887 1.00 98.62 90 TYR A O 1
ATOM 703 N N . GLU A 1 91 ? -2.153 5.461 -15.129 1.00 98.56 91 GLU A N 1
ATOM 704 C CA . GLU A 1 91 ? -2.181 6.513 -14.109 1.00 98.56 91 GLU A CA 1
ATOM 705 C C . GLU A 1 91 ? -3.616 6.909 -13.747 1.00 98.56 91 GLU A C 1
ATOM 707 O O . GLU A 1 91 ? -3.961 6.952 -12.565 1.00 98.56 91 GLU A O 1
ATOM 712 N N . LEU A 1 92 ? -4.481 7.104 -14.745 1.00 98.62 92 LEU A N 1
ATOM 713 C CA . LEU A 1 92 ? -5.901 7.382 -14.517 1.00 98.62 92 LEU A CA 1
ATOM 714 C C . LEU A 1 92 ? -6.584 6.239 -13.758 1.00 98.62 92 LEU A C 1
ATOM 716 O O . LEU A 1 92 ? -7.220 6.474 -12.731 1.00 98.62 92 LEU A O 1
ATOM 720 N N . TYR A 1 93 ? -6.381 4.996 -14.196 1.00 98.56 93 TYR A N 1
ATOM 721 C CA . TYR A 1 93 ? -6.945 3.822 -13.530 1.00 98.56 93 TYR A CA 1
ATOM 722 C C . TYR A 1 93 ? -6.493 3.699 -12.066 1.00 98.56 93 TYR A C 1
ATOM 724 O O . TYR A 1 93 ? -7.296 3.430 -11.169 1.00 98.56 93 TYR A O 1
ATOM 732 N N . THR A 1 94 ? -5.203 3.903 -11.793 1.00 98.56 94 THR A N 1
ATOM 733 C CA . THR A 1 94 ? -4.681 3.836 -10.420 1.00 98.56 94 THR A CA 1
ATOM 734 C C . THR A 1 94 ? -5.211 4.973 -9.550 1.00 98.56 94 THR A C 1
ATOM 736 O O . THR A 1 94 ? -5.540 4.734 -8.385 1.00 98.56 94 THR A O 1
ATOM 739 N N . ALA A 1 95 ? -5.359 6.181 -10.100 1.00 98.50 95 ALA A N 1
ATOM 740 C CA . ALA A 1 95 ? -5.967 7.310 -9.407 1.00 98.50 95 ALA A CA 1
ATOM 741 C C . ALA A 1 95 ? -7.433 7.029 -9.036 1.00 98.50 95 ALA A C 1
ATOM 743 O O . ALA A 1 95 ? -7.810 7.213 -7.878 1.00 98.50 95 ALA A O 1
ATOM 744 N N . GLU A 1 96 ? -8.235 6.512 -9.970 1.00 98.62 96 GLU A N 1
ATOM 745 C CA . GLU A 1 96 ? -9.633 6.128 -9.729 1.00 98.62 96 GLU A CA 1
ATOM 746 C C . GLU A 1 96 ? -9.751 5.035 -8.663 1.00 98.62 96 GLU A C 1
ATOM 748 O O . GLU A 1 96 ? -10.532 5.157 -7.715 1.00 98.62 96 GLU A O 1
ATOM 753 N N . LYS A 1 97 ? -8.925 3.986 -8.761 1.00 98.50 97 LYS A N 1
ATOM 754 C CA . LYS A 1 97 ? -8.897 2.901 -7.774 1.00 98.50 97 LYS A CA 1
ATOM 755 C C . LYS A 1 97 ? -8.552 3.416 -6.377 1.00 98.50 97 LYS A C 1
ATOM 757 O O . LYS A 1 97 ? -9.181 3.020 -5.396 1.00 98.50 97 LYS A O 1
ATOM 762 N N . ASN A 1 98 ? -7.573 4.310 -6.275 1.00 98.44 98 ASN A N 1
ATOM 763 C CA . ASN A 1 98 ? -7.194 4.914 -5.002 1.00 98.44 98 ASN A CA 1
ATOM 764 C C . ASN A 1 98 ? -8.309 5.806 -4.444 1.00 98.44 98 ASN A C 1
ATOM 766 O O . ASN A 1 98 ? -8.599 5.723 -3.251 1.00 98.44 98 ASN A O 1
ATOM 770 N N . ALA A 1 99 ? -8.970 6.602 -5.289 1.00 98.50 99 ALA A N 1
ATOM 771 C CA . ALA A 1 99 ? -10.109 7.421 -4.885 1.00 98.50 99 ALA A CA 1
ATOM 772 C C . ALA A 1 99 ? -11.260 6.563 -4.333 1.00 98.50 99 ALA A C 1
ATOM 774 O O . ALA A 1 99 ? -11.814 6.888 -3.284 1.00 98.50 99 ALA A O 1
ATOM 775 N N . ALA A 1 100 ? -11.560 5.425 -4.968 1.00 98.56 100 ALA A N 1
ATOM 776 C CA . ALA A 1 100 ? -12.566 4.481 -4.483 1.00 98.56 100 ALA A CA 1
ATOM 777 C C . ALA A 1 100 ? -12.204 3.894 -3.105 1.00 98.56 100 ALA A C 1
ATOM 779 O O . ALA A 1 100 ? -13.046 3.858 -2.209 1.00 98.56 100 ALA A O 1
ATOM 780 N N . ILE A 1 101 ? -10.941 3.497 -2.901 1.00 98.31 101 ILE A N 1
ATOM 781 C CA . ILE A 1 101 ? -10.458 2.986 -1.606 1.00 98.31 101 ILE A CA 1
ATOM 782 C C . ILE A 1 101 ? -10.563 4.060 -0.514 1.00 98.31 101 ILE A C 1
ATOM 784 O O . ILE A 1 101 ? -10.934 3.757 0.621 1.00 98.31 101 ILE A O 1
ATOM 788 N N . VAL A 1 102 ? -10.223 5.313 -0.829 1.00 98.38 102 VAL A N 1
ATOM 789 C CA . VAL A 1 102 ? -10.341 6.434 0.117 1.00 98.38 102 VAL A CA 1
ATOM 790 C C . VAL A 1 102 ? -11.804 6.674 0.480 1.00 98.38 102 VAL A C 1
ATOM 792 O O . VAL A 1 102 ? -12.122 6.700 1.667 1.00 98.38 102 VAL A O 1
ATOM 795 N N . ALA A 1 103 ? -12.698 6.740 -0.508 1.00 98.50 103 ALA A N 1
ATOM 796 C CA . ALA A 1 103 ? -14.130 6.915 -0.280 1.00 98.50 103 ALA A CA 1
ATOM 797 C C . ALA A 1 103 ? -14.724 5.788 0.585 1.00 98.50 103 ALA A C 1
ATOM 799 O O . ALA A 1 103 ? -15.496 6.046 1.508 1.00 98.50 103 ALA A O 1
ATOM 800 N N . GLU A 1 104 ? -14.326 4.534 0.349 1.00 98.44 104 GLU A N 1
ATOM 801 C CA . GLU A 1 104 ? -14.756 3.395 1.166 1.00 98.44 104 GLU A CA 1
ATOM 802 C C . GLU A 1 104 ? -14.272 3.519 2.622 1.00 98.44 104 GLU A C 1
ATOM 804 O O . GLU A 1 104 ? -15.030 3.270 3.565 1.00 98.44 104 GLU A O 1
ATOM 809 N N . ARG A 1 105 ? -13.014 3.927 2.833 1.00 98.25 105 ARG A N 1
ATOM 810 C CA . ARG A 1 105 ? -12.453 4.149 4.176 1.00 98.25 105 ARG A CA 1
ATOM 811 C C . ARG A 1 105 ? -13.160 5.287 4.904 1.00 98.25 105 ARG A C 1
ATOM 813 O O . ARG A 1 105 ? -13.461 5.143 6.087 1.00 98.25 105 ARG A O 1
ATOM 820 N N . GLU A 1 106 ? -13.452 6.383 4.212 1.00 98.50 106 GLU A N 1
ATOM 821 C CA . GLU A 1 106 ? -14.202 7.513 4.763 1.00 98.50 106 GLU A CA 1
ATOM 822 C C . GLU A 1 106 ? -15.630 7.112 5.138 1.00 98.50 106 GLU A C 1
ATOM 824 O O . GLU A 1 106 ? -16.092 7.442 6.230 1.00 98.50 106 GLU A O 1
ATOM 829 N N . ALA A 1 107 ? -16.312 6.333 4.294 1.00 98.50 107 ALA A N 1
ATOM 830 C CA . ALA A 1 107 ? -17.639 5.805 4.598 1.00 98.50 107 ALA A CA 1
ATOM 831 C C . ALA A 1 107 ? -17.626 4.927 5.860 1.00 98.50 107 ALA A C 1
ATOM 833 O O . ALA A 1 107 ? -18.448 5.122 6.758 1.00 98.50 107 ALA A O 1
ATOM 834 N N . LYS A 1 108 ? -16.651 4.013 5.976 1.00 98.19 108 LYS A N 1
ATOM 835 C CA . LYS A 1 108 ? -16.462 3.178 7.176 1.00 98.19 108 LYS A CA 1
ATOM 836 C C . LYS A 1 108 ? -16.172 4.020 8.418 1.00 98.19 108 LYS A C 1
ATOM 838 O O . LYS A 1 108 ? -16.750 3.770 9.473 1.00 98.19 108 LYS A O 1
ATOM 843 N N . PHE A 1 109 ? -15.319 5.035 8.298 1.00 98.25 109 PHE A N 1
ATOM 844 C CA . PHE A 1 109 ? -15.003 5.942 9.399 1.00 98.25 109 PHE A CA 1
ATOM 845 C C . PHE A 1 109 ? -16.230 6.743 9.855 1.00 98.25 109 PHE A C 1
ATOM 847 O O . PHE A 1 109 ? -16.484 6.854 11.053 1.00 98.25 109 PHE A O 1
ATOM 854 N N . ASN A 1 110 ? -17.025 7.254 8.915 1.00 98.50 110 ASN A N 1
ATOM 855 C CA . ASN A 1 110 ? -18.253 7.984 9.218 1.00 98.50 110 ASN A CA 1
ATOM 856 C C . ASN A 1 110 ? -19.297 7.086 9.892 1.00 98.50 110 ASN A C 1
ATOM 858 O O . ASN A 1 110 ? -19.906 7.504 10.876 1.00 98.50 110 ASN A O 1
ATOM 862 N N . ALA A 1 111 ? -19.458 5.848 9.418 1.00 98.38 111 ALA A N 1
ATOM 863 C CA . ALA A 1 111 ? -20.331 4.860 10.050 1.00 98.38 111 ALA A CA 1
ATOM 864 C C . ALA A 1 111 ? -19.879 4.542 11.484 1.00 98.38 111 ALA A C 1
ATOM 866 O O . ALA A 1 111 ? -20.689 4.554 12.408 1.00 98.38 111 ALA A O 1
ATOM 867 N N . MET A 1 112 ? -18.574 4.344 11.690 1.00 97.25 112 MET A N 1
ATOM 868 C CA . MET A 1 112 ? -17.992 4.134 13.015 1.00 97.25 112 MET A CA 1
ATOM 869 C C . MET A 1 112 ? -18.255 5.335 13.934 1.00 97.25 112 MET A C 1
ATOM 871 O O . MET A 1 112 ? -18.737 5.166 15.050 1.00 97.25 112 MET A O 1
ATOM 875 N N . LYS A 1 113 ? -18.008 6.561 13.460 1.00 98.00 113 LYS A N 1
ATOM 876 C CA . LYS A 1 113 ? -18.270 7.793 14.216 1.00 98.00 113 LYS A CA 1
ATOM 877 C C . LYS A 1 113 ? -19.744 7.930 14.608 1.00 98.00 113 LYS A C 1
ATOM 879 O O . LYS A 1 113 ? -20.027 8.328 15.736 1.00 98.00 113 LYS A O 1
ATOM 884 N N . ALA A 1 114 ? -20.665 7.605 13.701 1.00 98.19 114 ALA A N 1
ATOM 885 C CA . ALA A 1 114 ? -22.096 7.608 13.989 1.00 98.19 114 ALA A CA 1
ATOM 886 C C . ALA A 1 114 ? -22.445 6.596 15.092 1.00 98.19 114 ALA A C 1
ATOM 888 O O . ALA A 1 114 ? -23.105 6.965 16.060 1.00 98.19 114 ALA A O 1
ATOM 889 N N . ALA A 1 115 ? -21.917 5.372 15.008 1.00 97.25 115 ALA A N 1
ATOM 890 C CA . ALA A 1 115 ? -22.119 4.344 16.027 1.00 97.25 115 ALA A CA 1
ATOM 891 C C . ALA A 1 115 ? -21.573 4.762 17.406 1.00 97.25 115 ALA A C 1
ATOM 893 O O . ALA A 1 115 ? -22.257 4.590 18.412 1.00 97.25 115 ALA A O 1
ATOM 894 N N . TYR A 1 116 ? -20.386 5.377 17.474 1.00 97.06 116 TYR A N 1
ATOM 895 C CA . TYR A 1 116 ? -19.847 5.908 18.736 1.00 97.06 116 TYR A CA 1
ATOM 896 C C . TYR A 1 116 ? -20.723 7.027 19.319 1.00 97.06 116 TYR A C 1
ATOM 898 O O . TYR A 1 116 ? -20.948 7.057 20.527 1.00 97.06 116 TYR A O 1
ATOM 906 N N . ALA A 1 117 ? -21.257 7.917 18.476 1.00 97.56 117 ALA A N 1
ATOM 907 C CA . ALA A 1 117 ? -22.161 8.981 18.915 1.00 97.56 117 ALA A CA 1
ATOM 908 C C . ALA A 1 117 ? -23.508 8.444 19.432 1.00 97.56 117 ALA A C 1
ATOM 910 O O . ALA A 1 117 ? -24.145 9.074 20.275 1.00 97.56 117 ALA A O 1
ATOM 911 N N . GLU A 1 118 ? -23.970 7.297 18.931 1.00 97.44 118 GLU A N 1
ATOM 912 C CA . GLU A 1 118 ? -25.124 6.590 19.492 1.00 97.44 118 GLU A CA 1
ATOM 913 C C . GLU A 1 118 ? -24.773 5.912 20.820 1.00 97.44 118 GLU A C 1
ATOM 915 O O . GLU A 1 118 ? -25.510 6.069 21.793 1.00 97.44 118 GLU A O 1
ATOM 920 N N . LEU A 1 119 ? -23.618 5.247 20.898 1.00 96.81 119 LEU A N 1
ATOM 921 C CA . LEU A 1 119 ? -23.151 4.559 22.104 1.00 96.81 119 LEU A CA 1
ATOM 922 C C . LEU A 1 119 ? -22.947 5.517 23.287 1.00 96.81 119 LEU A C 1
ATOM 924 O O . LEU A 1 119 ? -23.263 5.180 24.428 1.00 96.81 119 LEU A O 1
ATOM 928 N N . GLU A 1 120 ? -22.460 6.729 23.018 1.00 96.75 120 GLU A N 1
ATOM 929 C CA . GLU A 1 120 ? -22.319 7.796 24.014 1.00 96.75 120 GLU A CA 1
ATOM 930 C C . GLU A 1 120 ? -23.670 8.177 24.637 1.00 96.75 120 GLU A C 1
ATOM 932 O O . GLU A 1 120 ? -23.753 8.415 25.842 1.00 96.75 120 GLU A O 1
ATOM 937 N N . LYS A 1 121 ? -24.745 8.173 23.837 1.00 97.44 121 LYS A N 1
ATOM 938 C CA . LYS A 1 121 ? -26.104 8.478 24.308 1.00 97.44 121 LYS A CA 1
ATOM 939 C C . LYS A 1 121 ? -26.708 7.335 25.119 1.00 97.44 121 LYS A C 1
ATOM 941 O O . LYS A 1 121 ? -27.523 7.597 25.999 1.00 97.44 121 LYS A O 1
ATOM 946 N N . THR A 1 122 ? -26.355 6.084 24.820 1.00 97.38 122 THR A N 1
ATOM 947 C CA . THR A 1 122 ? -26.931 4.915 25.499 1.00 97.38 122 THR A CA 1
ATOM 948 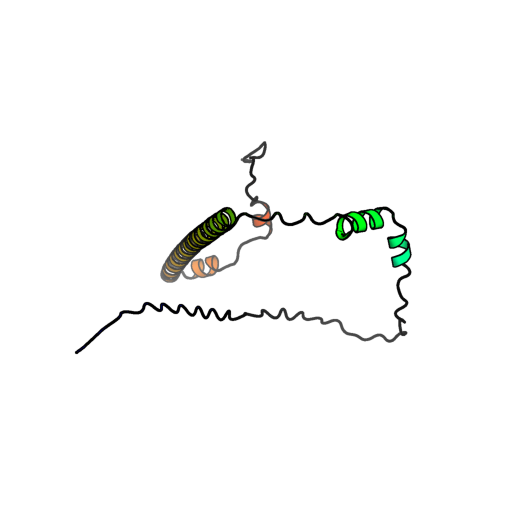C C . THR A 1 122 ? -26.187 4.555 26.780 1.00 97.38 122 THR A C 1
ATOM 950 O O . THR A 1 122 ? -26.820 4.276 27.796 1.00 97.38 122 THR A O 1
ATOM 953 N N . SER A 1 123 ? -24.850 4.517 26.752 1.00 97.12 123 SER A N 1
ATOM 954 C CA . SER A 1 123 ? -24.050 3.966 27.851 1.00 97.12 123 SER A CA 1
ATOM 955 C C . SER A 1 123 ? -22.577 4.382 27.798 1.00 97.12 123 SER A C 1
ATOM 957 O O . SER A 1 123 ? -21.784 3.856 27.013 1.00 97.12 123 SER A O 1
ATOM 959 N N . LEU A 1 124 ? -22.174 5.224 28.749 1.00 95.25 124 LEU A N 1
ATOM 960 C CA . LEU A 1 124 ? -20.780 5.630 28.940 1.00 95.25 124 LEU A CA 1
ATOM 961 C C . LEU A 1 124 ? -19.785 4.487 29.245 1.00 95.25 124 LEU A C 1
ATOM 963 O O . LEU A 1 124 ? -18.684 4.539 28.701 1.00 95.25 124 LEU A O 1
ATOM 967 N N . PRO A 1 125 ? -20.085 3.451 30.063 1.00 96.00 125 PRO A N 1
ATOM 968 C CA . PRO A 1 125 ? -19.077 2.428 30.362 1.00 96.00 125 PRO A CA 1
ATOM 969 C C . PRO A 1 125 ? -18.694 1.598 29.130 1.00 96.00 125 PRO A C 1
ATOM 971 O O . PRO A 1 125 ? -17.521 1.276 28.967 1.00 96.00 125 PRO A O 1
ATOM 974 N N . LEU A 1 126 ? -19.649 1.311 28.237 1.00 94.75 126 LEU A N 1
ATOM 975 C CA . LEU A 1 126 ? -19.376 0.606 26.979 1.00 94.75 126 LEU A CA 1
ATOM 976 C C . LEU A 1 126 ? -18.551 1.461 26.015 1.00 94.75 126 LEU A C 1
ATOM 978 O O . LEU A 1 126 ? -17.663 0.939 25.352 1.00 94.75 126 LEU A O 1
ATOM 982 N N . LEU A 1 127 ? -18.798 2.773 25.975 1.00 95.50 127 LEU A N 1
ATOM 983 C CA . LEU A 1 127 ? -17.981 3.709 25.202 1.00 95.50 127 LEU A CA 1
ATOM 984 C C . LEU A 1 127 ? -16.520 3.690 25.671 1.00 95.50 127 LEU A C 1
ATOM 986 O O . LEU A 1 127 ? -15.606 3.604 24.855 1.00 95.50 127 LEU A O 1
ATOM 990 N N . LEU A 1 128 ? -16.298 3.750 26.988 1.00 94.69 128 LEU A N 1
ATOM 991 C CA . LEU A 1 128 ? -14.955 3.717 27.569 1.00 94.69 128 LEU A CA 1
ATOM 992 C C . LEU A 1 128 ? -14.229 2.406 27.268 1.00 94.69 128 LEU A C 1
ATOM 994 O O . LEU A 1 128 ? -13.022 2.431 27.040 1.00 94.69 128 LEU A O 1
ATOM 998 N N . ASP A 1 129 ? -14.947 1.284 27.270 1.00 93.69 129 ASP A N 1
ATOM 999 C CA . ASP A 1 129 ? -14.388 -0.022 26.930 1.00 93.69 129 ASP A CA 1
ATOM 1000 C C . ASP A 1 129 ? -14.049 -0.123 25.437 1.00 93.69 129 ASP A C 1
ATOM 1002 O O . ASP A 1 129 ? -12.923 -0.453 25.090 1.00 93.69 129 ASP A O 1
ATOM 1006 N N . ALA A 1 130 ? -14.960 0.299 24.555 1.00 92.06 130 ALA A N 1
ATOM 1007 C CA . ALA A 1 130 ? -14.761 0.303 23.103 1.00 92.06 130 ALA A CA 1
ATOM 1008 C C . ALA A 1 130 ? -13.648 1.254 22.617 1.00 92.06 130 ALA A C 1
ATOM 1010 O O . ALA A 1 130 ? -13.197 1.150 21.477 1.00 92.06 130 ALA A O 1
ATOM 1011 N N . CYS A 1 131 ? -13.230 2.213 23.446 1.00 91.62 131 CYS A N 1
ATOM 1012 C CA . CYS A 1 131 ? -12.097 3.100 23.176 1.00 91.62 131 CYS A CA 1
ATOM 1013 C C . CYS A 1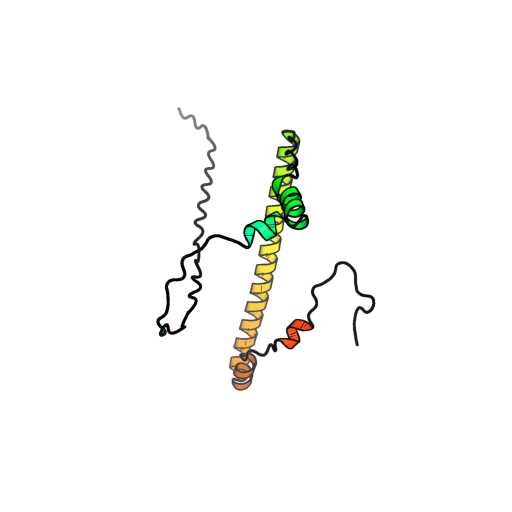 131 ? -10.748 2.514 23.627 1.00 91.62 131 CYS A C 1
ATOM 1015 O O . CYS A 1 131 ? -9.702 3.115 23.357 1.00 91.62 131 CYS A O 1
ATOM 1017 N N . LYS A 1 132 ? -10.737 1.370 24.323 1.00 91.94 132 LYS A N 1
ATOM 1018 C CA . LYS A 1 132 ? -9.497 0.675 24.676 1.00 91.94 132 LYS A CA 1
ATOM 1019 C C . LYS A 1 132 ? -8.892 0.037 23.428 1.00 91.94 132 LYS A C 1
ATOM 1021 O O . LYS A 1 132 ? -9.576 -0.352 22.485 1.00 91.94 132 LYS A O 1
ATOM 1026 N N . LYS A 1 133 ? -7.562 0.004 23.385 1.00 81.38 133 LYS A N 1
ATOM 1027 C CA . LYS A 1 133 ? -6.813 -0.570 22.267 1.00 81.38 133 LYS A CA 1
ATOM 1028 C C . LYS A 1 133 ? -6.526 -2.036 22.572 1.00 81.38 133 LYS A C 1
ATOM 1030 O O . LYS A 1 133 ? -5.629 -2.310 23.363 1.00 81.38 133 LYS A O 1
ATOM 1035 N N . ASP A 1 134 ? -7.198 -2.938 21.864 1.00 69.00 134 ASP A N 1
ATOM 1036 C CA . ASP A 1 134 ? -7.198 -4.359 22.244 1.00 69.00 134 ASP A CA 1
ATOM 1037 C C . ASP A 1 134 ? -6.389 -5.287 21.330 1.00 69.00 134 ASP A C 1
ATOM 1039 O O . ASP A 1 134 ? -6.416 -6.500 21.511 1.00 69.00 134 ASP A O 1
ATOM 1043 N N . LEU A 1 135 ? -5.623 -4.774 20.362 1.00 69.81 135 LEU A N 1
ATOM 1044 C CA . LEU A 1 135 ? -4.852 -5.674 19.502 1.00 69.81 135 LEU A CA 1
ATOM 1045 C C . LEU A 1 135 ? -3.619 -6.206 20.232 1.00 69.81 135 LEU A C 1
ATOM 1047 O O . LEU A 1 135 ? -2.605 -5.511 20.372 1.00 69.81 135 LEU A O 1
ATOM 1051 N N . SER A 1 136 ? -3.702 -7.470 20.642 1.00 78.81 136 SER A N 1
ATOM 1052 C CA . SER A 1 136 ? -2.534 -8.239 21.030 1.00 78.81 136 SER A CA 1
ATOM 1053 C C . SER A 1 136 ? -1.670 -8.503 19.783 1.00 78.81 136 SER A C 1
ATOM 1055 O O . SER A 1 136 ? -2.194 -8.742 18.691 1.00 78.81 136 SER A O 1
ATOM 1057 N N . PRO A 1 137 ? -0.331 -8.456 19.884 1.00 72.81 137 PRO A N 1
ATOM 1058 C CA . PRO A 1 137 ? 0.541 -8.689 18.732 1.00 72.81 137 PRO A CA 1
ATOM 1059 C C . PRO A 1 137 ? 0.407 -10.112 18.157 1.00 72.81 137 PRO A C 1
ATOM 1061 O O . PRO A 1 137 ? 0.747 -10.330 16.997 1.00 72.81 137 PRO A O 1
ATOM 1064 N N . SER A 1 138 ? -0.106 -11.070 18.937 1.00 73.81 138 SER A N 1
ATOM 1065 C CA . SER A 1 138 ? -0.374 -12.445 18.503 1.00 73.81 138 SER A CA 1
ATOM 1066 C C . SER A 1 138 ? -1.493 -12.552 17.470 1.00 73.81 138 SER A C 1
ATOM 1068 O O . SER A 1 138 ? -1.390 -13.383 16.569 1.00 73.81 138 SER A O 1
ATOM 1070 N N . ASP A 1 139 ? -2.514 -11.697 17.547 1.00 72.12 139 ASP A N 1
ATOM 1071 C CA . ASP A 1 139 ? -3.671 -11.763 16.642 1.00 72.12 139 ASP A CA 1
ATOM 1072 C C . ASP A 1 139 ? -3.289 -11.364 15.208 1.00 72.12 139 ASP A C 1
ATOM 1074 O O . ASP A 1 139 ? -3.867 -11.839 14.233 1.00 72.12 139 ASP A O 1
ATOM 1078 N N . LEU A 1 140 ? -2.238 -10.550 15.064 1.00 75.75 140 LEU A N 1
ATOM 1079 C CA . LEU A 1 140 ? -1.700 -10.142 13.766 1.00 75.75 140 LEU A CA 1
ATOM 1080 C C . LEU A 1 140 ? -0.909 -11.257 13.067 1.00 75.75 140 LEU A C 1
ATOM 1082 O O . LEU A 1 140 ? -0.820 -11.253 11.843 1.00 75.75 140 LEU A O 1
ATOM 1086 N N . LEU A 1 141 ? -0.343 -12.214 13.813 1.00 78.88 141 LEU A N 1
ATOM 1087 C CA . LEU A 1 141 ? 0.465 -13.301 13.239 1.00 78.88 141 LEU A CA 1
ATOM 1088 C C . LEU A 1 141 ? -0.382 -14.384 12.561 1.00 78.88 141 LEU A C 1
ATOM 1090 O O . LEU A 1 141 ? 0.133 -15.117 11.721 1.00 78.88 141 LEU A O 1
ATOM 1094 N N . GLN A 1 142 ? -1.664 -14.488 12.918 1.00 81.81 142 GLN A N 1
ATOM 1095 C CA . GLN A 1 142 ? -2.595 -15.438 12.303 1.00 81.81 142 GLN A CA 1
ATOM 1096 C C . GLN A 1 142 ? -3.186 -14.913 10.986 1.00 81.81 142 GLN A C 1
ATOM 1098 O O . GLN A 1 142 ? -3.701 -15.693 10.183 1.00 81.81 142 GLN A O 1
ATOM 1103 N N . LEU A 1 143 ? -3.103 -13.601 10.735 1.00 86.12 143 LEU A N 1
ATOM 1104 C CA . LEU A 1 143 ? -3.591 -12.996 9.503 1.00 86.12 143 LEU A CA 1
ATOM 1105 C C . LEU A 1 143 ? -2.562 -13.190 8.381 1.00 86.12 143 LEU A C 1
ATOM 1107 O O . LEU A 1 143 ? -1.595 -12.440 8.248 1.00 86.12 143 LEU A O 1
ATOM 1111 N N . HIS A 1 144 ? -2.770 -14.217 7.562 1.00 86.50 144 HIS A N 1
ATOM 1112 C CA . HIS A 1 144 ? -1.896 -14.503 6.430 1.00 86.50 144 HIS A CA 1
ATOM 1113 C C . HIS A 1 144 ? -2.098 -13.512 5.276 1.00 86.50 144 HIS A C 1
ATOM 1115 O O . HIS A 1 144 ? -3.217 -13.107 4.959 1.00 86.50 144 HIS A O 1
ATOM 1121 N N . VAL A 1 145 ? -0.998 -13.163 4.602 1.00 90.75 145 VAL A N 1
ATOM 1122 C CA . VAL A 1 145 ? -1.048 -12.457 3.316 1.00 90.75 145 VAL A CA 1
ATOM 1123 C C . VAL A 1 145 ? -1.597 -13.423 2.259 1.00 90.75 145 VAL A C 1
ATOM 1125 O O . VAL A 1 145 ? -1.100 -14.550 2.183 1.00 90.75 145 VAL A O 1
ATOM 1128 N N . PRO A 1 146 ? -2.589 -13.017 1.445 1.00 93.00 146 PRO A N 1
ATOM 1129 C CA . PRO A 1 146 ? -3.109 -13.853 0.369 1.00 93.00 146 PRO A CA 1
ATOM 1130 C C . PRO A 1 146 ? -1.994 -14.320 -0.575 1.00 93.00 146 PRO A C 1
ATOM 1132 O O . PRO A 1 146 ? -1.174 -13.515 -1.018 1.00 93.00 146 PRO A O 1
ATOM 1135 N N . THR A 1 147 ? -1.967 -15.615 -0.880 1.00 94.81 147 THR A N 1
ATOM 1136 C CA . THR A 1 147 ? -1.034 -16.223 -1.836 1.00 94.81 147 THR A CA 1
ATOM 1137 C C . THR A 1 147 ? -1.705 -16.432 -3.191 1.00 94.81 147 THR A C 1
ATOM 1139 O O . THR A 1 147 ? -2.924 -16.557 -3.270 1.00 94.81 147 THR A O 1
ATOM 1142 N N . ASP A 1 148 ? -0.904 -16.491 -4.257 1.00 96.25 148 ASP A N 1
ATOM 1143 C CA . ASP A 1 148 ? -1.397 -16.700 -5.629 1.00 96.25 148 ASP A CA 1
ATOM 1144 C C . ASP A 1 148 ? -2.056 -18.082 -5.805 1.00 96.25 148 ASP A C 1
ATOM 1146 O O . ASP A 1 148 ? -3.129 -18.221 -6.385 1.00 96.25 148 ASP A O 1
ATOM 1150 N N . THR A 1 149 ? -1.455 -19.116 -5.208 1.00 95.75 149 THR A N 1
ATOM 1151 C CA . THR A 1 149 ? -2.038 -20.462 -5.138 1.00 95.75 149 THR A CA 1
ATOM 1152 C C . THR A 1 149 ? -2.407 -20.815 -3.697 1.00 95.75 149 THR A C 1
ATOM 1154 O O . THR A 1 149 ? -1.678 -20.443 -2.768 1.00 95.75 149 THR A O 1
ATOM 1157 N N . PRO A 1 150 ? -3.541 -21.504 -3.471 1.00 95.44 150 PRO A N 1
ATOM 1158 C CA . PRO A 1 150 ? -3.957 -21.886 -2.129 1.00 95.44 150 PRO A CA 1
ATOM 1159 C C . PRO A 1 150 ? -3.051 -22.992 -1.554 1.00 95.44 150 PRO A C 1
ATOM 1161 O O . PRO A 1 150 ? -2.551 -23.833 -2.306 1.00 95.44 150 PRO A O 1
ATOM 1164 N N . PRO A 1 151 ? -2.849 -23.038 -0.224 1.00 94.25 151 PRO A N 1
ATOM 1165 C CA . PRO A 1 151 ? -2.107 -24.117 0.423 1.00 94.25 151 PRO A CA 1
ATOM 1166 C C . PRO A 1 151 ? -2.905 -25.432 0.432 1.00 94.25 151 PRO A C 1
ATOM 1168 O O . PRO A 1 151 ? -4.128 -25.435 0.312 1.00 94.25 151 PRO A O 1
ATOM 1171 N N . THR A 1 152 ? -2.219 -26.559 0.662 1.00 96.19 152 THR A N 1
ATOM 1172 C CA . THR A 1 152 ? -2.832 -27.903 0.723 1.00 96.19 152 THR A CA 1
ATOM 1173 C C . THR A 1 152 ? -3.966 -28.004 1.747 1.00 96.19 152 THR A C 1
ATOM 1175 O O . THR A 1 152 ? -4.948 -28.703 1.517 1.00 96.19 152 THR A O 1
ATOM 1178 N N . VAL A 1 153 ? -3.845 -27.301 2.877 1.00 94.88 153 VAL A N 1
ATOM 1179 C CA . VAL A 1 153 ? -4.921 -27.139 3.861 1.00 94.88 153 VAL A CA 1
ATOM 1180 C C . VAL A 1 153 ? -5.308 -25.668 3.874 1.00 94.88 153 VAL A C 1
ATOM 1182 O O . VAL A 1 153 ? -4.580 -24.845 4.424 1.00 94.88 153 VAL A O 1
ATOM 1185 N N . ILE A 1 154 ? -6.438 -25.352 3.244 1.00 92.75 154 ILE A N 1
ATOM 1186 C CA . ILE A 1 154 ? -6.922 -23.975 3.058 1.00 92.75 154 ILE A CA 1
ATOM 1187 C C . ILE A 1 154 ? -7.375 -23.369 4.388 1.00 92.75 154 ILE A C 1
ATOM 1189 O O . ILE A 1 154 ? -7.079 -22.214 4.680 1.00 92.75 154 ILE A O 1
ATOM 1193 N N . TRP A 1 155 ? -8.074 -24.159 5.203 1.00 91.75 155 TRP A N 1
ATOM 1194 C CA . TRP A 1 155 ? -8.601 -23.727 6.490 1.00 91.75 155 TRP A CA 1
ATOM 1195 C C . TRP A 1 155 ? -8.415 -24.824 7.534 1.00 91.75 155 TRP A C 1
ATOM 1197 O O . TRP A 1 155 ? -8.668 -25.998 7.259 1.00 91.75 155 TRP A O 1
ATOM 1207 N N . LYS A 1 156 ? -7.960 -24.442 8.730 1.00 87.12 156 LYS A N 1
ATOM 1208 C CA . LYS A 1 156 ? -7.884 -25.326 9.897 1.00 87.12 156 LYS A CA 1
ATOM 1209 C C . LYS A 1 156 ? -9.097 -25.023 10.772 1.00 87.12 156 LYS A C 1
ATOM 1211 O O . LYS A 1 156 ? -9.148 -23.949 11.365 1.00 87.12 156 LYS A O 1
ATOM 1216 N N . TYR A 1 157 ? -10.077 -25.924 10.751 1.00 90.12 157 TYR A N 1
ATOM 1217 C CA . TYR A 1 157 ? -11.273 -25.858 11.597 1.00 90.12 157 TYR A CA 1
ATOM 1218 C C . TYR A 1 157 ? -10.970 -26.285 13.032 1.00 90.12 157 TYR A C 1
ATOM 1220 O O . TYR A 1 157 ? -10.071 -27.141 13.207 1.00 90.12 157 TYR A O 1
#

Foldseek 3Di:
DDDDDDDDDDDDDDPPDPPPPPPPPPDDDDDDDDDDDDDDDPDDDPPVVVLVPDVVSVVVCCVVPVPDDDDDDDDDPVVVVVVVVVVVVVVVVVVVVVVVVVVVVVVVVVVVVVVLVVCVVVDDVVSVVVPDDDDDPVVVVPDDDDDPDADPDNDDD

pLDDT: mean 76.68, std 23.13, range [33.03, 98.62]

InterPro domains:
  IPR019192 Large ribosomal subunit protein mL40 [PF09812] (68-151)
 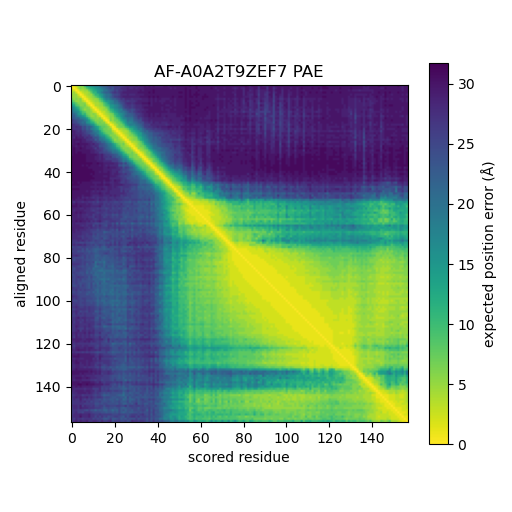 IPR042831 Large ribosomal subunit protein mL40, fungi [PTHR39150] (8-157)

Radius of gyration: 31.02 Å; Cα contacts (8 Å, |Δi|>4): 12; chains: 1; bounding box: 71×75×71 Å

Sequence (157 aa):
MNSLRLTKSVLIQSRFFHTAGSVVFKGASTSKSSGSGAGVTKTPKKNAEVRAADPRYKKILTVLYETPQREIDYMSEQDIERHEAIVTAYELYTAEKNAAIVAEREAKFNAMKAAYAELEKTSLPLLLDACKKDLSPSDLLQLHVPTDTPPTVIWKY